Protein AF-A0A553NBB3-F1 (afdb_monomer_lite)

Radius of gyration: 14.04 Å; chains: 1; bounding box: 43×33×41 Å

Secondary structure (DSSP, 8-state):
-PPPPTTEEEEEEEE---GGGTPPPEEEEEEEETTTEEEEEEE-TT------EEEE--SSSPPEEEESS---S--HHHHHHHHHHHHHTS-EEEEEES--SHHHHHHHHHHHHHHHHHTT--

InterPro domains:
  IPR032157 Proteasome assembly chaperone 4 [PF16093] (27-97)
  IPR032157 Proteasome assembly chaperone 4 [PTHR33559] (6-116)

Sequence (122 aa):
MSETPVGVTVSQFQLALDESSGLPAAFVQILHFGPALWWVWIGDSQAQAGDLAVAFPGVHTAAARTSVLGSLNDSVSEELCAKLSQRLRNPIYLSYNYLTTARAMAELEKALLVALKDRQLV

Foldseek 3Di:
DDDDPPQKDKDWDWFDFDPVVPFAIKIWIWIDRHPAEIEIEIAHPVPDQDWKKKWAADPPDFIDMDTPVDDDPQCLQRVLNRVCCNVVVHIYMYGHHYDRDPVVSVRCSVRVVVVCVVVVVD

pLDDT: mean 81.67, std 10.47, range [43.38, 91.56]

Organism: Tigriopus californicus (NCBI:txid6832)

Structure (mmCIF, N/CA/C/O backbone):
data_AF-A0A553NBB3-F1
#
_entry.id   AF-A0A553NBB3-F1
#
loop_
_atom_site.group_PDB
_atom_site.id
_atom_site.type_symbol
_atom_site.label_atom_id
_atom_site.label_alt_id
_atom_site.label_comp_id
_atom_site.label_asym_id
_atom_site.label_entity_id
_atom_site.label_seq_id
_atom_site.pdbx_PDB_ins_code
_atom_site.Cartn_x
_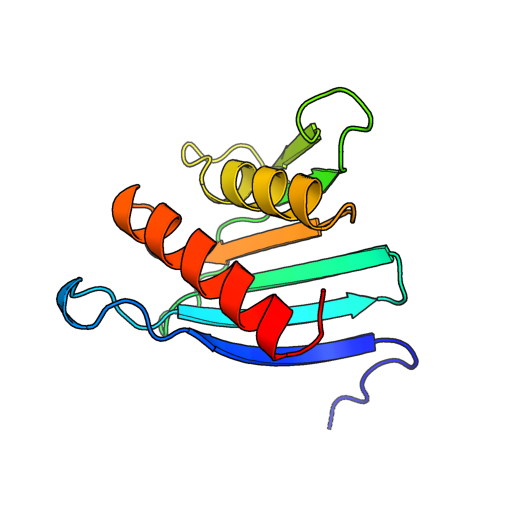atom_site.Cartn_y
_atom_site.Cartn_z
_atom_site.occupancy
_atom_site.B_iso_or_equiv
_atom_site.auth_seq_id
_atom_site.auth_comp_id
_atom_site.auth_asym_id
_atom_site.aut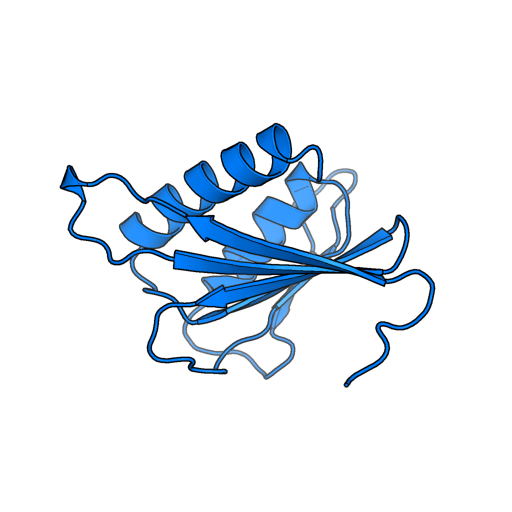h_atom_id
_atom_site.pdbx_PDB_model_num
ATOM 1 N N . MET A 1 1 ? -24.113 0.167 -14.177 1.00 43.38 1 MET A N 1
ATOM 2 C CA . MET A 1 1 ? -23.214 -0.994 -14.021 1.00 43.38 1 MET A CA 1
ATOM 3 C C . MET A 1 1 ? -21.921 -0.625 -14.725 1.00 43.38 1 MET A C 1
ATOM 5 O O . MET A 1 1 ? -21.976 -0.411 -15.926 1.00 43.38 1 MET A O 1
ATOM 9 N N . SER A 1 2 ? -20.824 -0.383 -14.000 1.00 50.25 2 SER A N 1
ATOM 10 C CA . SER A 1 2 ? -19.534 -0.069 -14.632 1.00 50.25 2 SER A CA 1
ATOM 11 C C . SER A 1 2 ? -18.854 -1.377 -15.017 1.00 50.25 2 SER A C 1
ATOM 13 O O . SER A 1 2 ? -18.547 -2.183 -14.138 1.00 50.25 2 SER A O 1
ATOM 15 N N . GLU A 1 3 ? -18.648 -1.599 -16.309 1.00 55.28 3 GLU A N 1
ATOM 16 C CA . GLU A 1 3 ? -17.870 -2.733 -16.798 1.00 55.28 3 GLU A CA 1
ATOM 17 C C . GLU A 1 3 ? -16.411 -2.536 -16.384 1.00 55.28 3 GLU A C 1
ATOM 19 O O . GLU A 1 3 ? -15.787 -1.525 -16.710 1.00 55.28 3 GLU A O 1
ATOM 24 N N . THR A 1 4 ? -15.875 -3.469 -15.597 1.00 57.44 4 THR A N 1
ATOM 25 C CA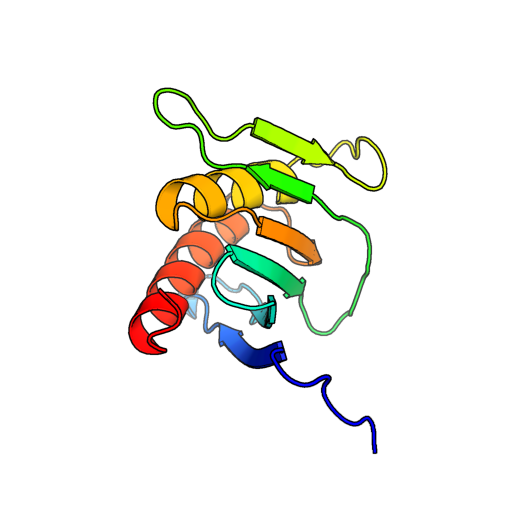 . THR A 1 4 ? -14.455 -3.458 -15.247 1.00 57.44 4 THR A CA 1
ATOM 26 C C . THR A 1 4 ? -13.657 -3.709 -16.530 1.00 57.44 4 THR A C 1
ATOM 28 O O . THR A 1 4 ? -13.923 -4.709 -17.203 1.00 57.44 4 THR A O 1
ATOM 31 N N . PRO A 1 5 ? -12.709 -2.831 -16.907 1.00 62.84 5 PRO A N 1
ATOM 32 C CA . PRO A 1 5 ? -11.914 -3.021 -18.113 1.00 62.84 5 PRO A CA 1
ATOM 33 C C . PRO A 1 5 ? -11.224 -4.388 -18.102 1.00 62.84 5 PRO A C 1
ATOM 35 O O . PRO A 1 5 ? -10.696 -4.818 -17.073 1.00 62.84 5 PRO A O 1
ATOM 38 N N . VAL A 1 6 ? -11.219 -5.067 -19.250 1.00 64.69 6 VAL A N 1
ATOM 39 C CA . VAL A 1 6 ? -10.550 -6.364 -19.419 1.00 64.69 6 VAL A CA 1
ATOM 40 C C . VAL A 1 6 ? -9.089 -6.241 -18.972 1.00 64.69 6 VAL A C 1
ATOM 42 O O . VAL A 1 6 ? -8.356 -5.387 -19.464 1.00 64.69 6 VAL A O 1
ATOM 45 N N . GLY A 1 7 ? -8.672 -7.090 -18.028 1.00 71.50 7 GLY A N 1
ATOM 46 C CA . GLY A 1 7 ? -7.310 -7.090 -17.480 1.00 71.50 7 GLY A CA 1
ATOM 47 C C . GLY A 1 7 ? -7.117 -6.287 -16.189 1.00 71.50 7 GLY A C 1
ATOM 48 O O . GLY A 1 7 ? -5.982 -6.199 -15.715 1.00 71.50 7 GLY A O 1
ATOM 49 N N . VAL A 1 8 ? -8.192 -5.744 -15.601 1.00 79.69 8 VAL A N 1
ATOM 50 C CA . VAL A 1 8 ? -8.160 -5.120 -14.271 1.00 79.69 8 VAL A CA 1
ATOM 51 C C . VAL A 1 8 ? -8.827 -6.021 -13.239 1.00 79.69 8 VAL A C 1
ATOM 53 O O . VAL A 1 8 ? -10.003 -6.356 -13.364 1.00 79.69 8 VAL A O 1
ATOM 56 N N . THR A 1 9 ? -8.086 -6.392 -12.194 1.00 85.62 9 THR A N 1
ATOM 57 C CA . THR A 1 9 ? -8.660 -7.075 -11.023 1.00 85.62 9 THR A CA 1
ATOM 58 C C . THR A 1 9 ? -8.845 -6.071 -9.899 1.00 85.62 9 THR A C 1
ATOM 60 O O . THR A 1 9 ? -7.921 -5.322 -9.589 1.00 85.62 9 THR A O 1
ATOM 63 N N . VAL A 1 10 ? -10.027 -6.063 -9.282 1.00 87.44 10 VAL A N 1
ATOM 64 C CA . VAL A 1 10 ? -10.335 -5.209 -8.130 1.00 87.44 10 VAL A CA 1
ATOM 65 C C . VAL A 1 10 ? -10.468 -6.082 -6.888 1.00 87.44 10 VAL A C 1
ATOM 67 O O . VAL A 1 10 ? -11.270 -7.011 -6.866 1.00 87.44 10 VAL A O 1
ATOM 70 N N . SER A 1 11 ? -9.691 -5.773 -5.853 1.00 89.06 11 SER A N 1
ATOM 71 C CA . SER A 1 11 ? -9.784 -6.394 -4.530 1.00 89.06 11 SER A CA 1
ATOM 72 C C . SER A 1 11 ? -10.167 -5.344 -3.498 1.00 89.06 11 SER A C 1
ATOM 74 O O . SER A 1 11 ? -9.509 -4.313 -3.399 1.00 89.06 11 SER A O 1
ATOM 76 N N . GLN A 1 12 ? -11.217 -5.602 -2.722 1.00 90.81 12 GLN A N 1
ATOM 77 C CA . GLN A 1 12 ? -11.670 -4.726 -1.642 1.00 90.81 12 GLN A CA 1
ATOM 78 C C . GLN A 1 12 ? -11.790 -5.530 -0.353 1.00 90.81 12 GLN A C 1
ATOM 80 O O . GLN A 1 12 ? -12.354 -6.626 -0.352 1.00 90.81 12 GLN A O 1
ATOM 85 N N . PHE A 1 13 ? -11.248 -5.005 0.740 1.00 91.25 13 PHE A N 1
ATOM 86 C CA . PHE A 1 13 ? -11.354 -5.639 2.049 1.00 91.25 13 PHE A CA 1
ATOM 87 C C . PHE A 1 13 ? -11.129 -4.644 3.184 1.00 91.25 13 PHE A C 1
ATOM 89 O O . PHE A 1 13 ? -10.526 -3.587 3.016 1.00 91.25 13 PHE A O 1
ATOM 96 N N . GLN A 1 14 ? -11.611 -5.020 4.361 1.00 90.94 14 GLN A N 1
ATOM 97 C CA . GLN A 1 14 ? -11.371 -4.310 5.606 1.00 90.94 14 GLN A CA 1
ATOM 98 C C . GLN A 1 14 ? -10.213 -4.983 6.348 1.00 90.94 14 GLN A C 1
ATOM 100 O O . GLN A 1 14 ? -10.180 -6.207 6.485 1.00 90.94 14 GLN A O 1
ATOM 105 N N . LEU A 1 15 ? -9.260 -4.183 6.813 1.00 89.50 15 LEU A N 1
ATOM 106 C CA . LEU A 1 15 ? -8.201 -4.605 7.715 1.00 89.50 15 LEU A CA 1
ATOM 107 C C . LEU A 1 15 ? -8.690 -4.457 9.155 1.00 89.50 15 LEU A C 1
ATOM 109 O O . LEU A 1 15 ? -9.007 -3.353 9.607 1.00 89.50 15 LEU A O 1
ATOM 113 N N . ALA A 1 16 ? -8.722 -5.577 9.873 1.00 81.38 16 ALA A N 1
ATOM 114 C CA . ALA A 1 16 ? -8.816 -5.566 11.323 1.00 81.38 16 ALA A CA 1
ATOM 115 C C . ALA A 1 16 ? -7.436 -5.191 11.878 1.00 81.38 16 ALA A C 1
ATOM 117 O O . ALA A 1 16 ? -6.491 -5.978 11.802 1.00 81.38 16 ALA A O 1
ATOM 118 N N . LEU A 1 17 ? -7.312 -3.961 12.372 1.00 82.81 17 LEU A N 1
ATOM 119 C CA . LEU A 1 17 ? -6.173 -3.565 13.195 1.00 82.81 17 LEU A CA 1
ATOM 120 C C . LEU A 1 17 ? -6.390 -4.115 14.611 1.00 82.81 17 LEU A C 1
ATOM 122 O O . LEU A 1 17 ? -7.527 -4.398 14.986 1.00 82.81 17 LEU A O 1
ATOM 126 N N . ASP A 1 18 ? -5.313 -4.302 15.376 1.00 79.25 18 ASP A N 1
ATOM 127 C CA . ASP A 1 18 ? -5.370 -4.857 16.737 1.00 79.25 18 ASP A CA 1
ATOM 128 C C . ASP A 1 18 ? -6.482 -4.184 17.566 1.00 79.25 18 ASP A C 1
ATOM 130 O O . ASP A 1 18 ? -6.486 -2.963 17.718 1.00 79.25 18 ASP A O 1
ATOM 134 N N . GLU A 1 19 ? -7.431 -4.956 18.102 1.00 71.50 19 GLU A N 1
ATOM 135 C CA . GLU A 1 19 ? -8.576 -4.428 18.862 1.00 71.50 19 GLU A CA 1
ATOM 136 C C . GLU A 1 19 ? -8.132 -3.625 20.095 1.00 71.50 19 GLU A C 1
ATOM 138 O O . GLU A 1 19 ? -8.786 -2.660 20.492 1.00 71.50 19 GLU A O 1
ATOM 143 N N . SER A 1 20 ? -6.968 -3.958 20.664 1.00 77.75 20 SER A N 1
ATOM 144 C CA . SER A 1 20 ? -6.373 -3.224 21.785 1.00 77.75 20 SER A CA 1
ATOM 145 C C . SER A 1 20 ? -5.756 -1.880 21.374 1.00 77.75 20 SER A C 1
ATOM 147 O O . SER A 1 20 ? -5.384 -1.064 22.223 1.00 77.75 20 SER A O 1
ATOM 149 N N . SER A 1 21 ? -5.644 -1.617 20.068 1.00 75.62 21 SER A N 1
ATOM 150 C CA . SER A 1 21 ? -5.042 -0.391 19.549 1.00 75.62 21 SER A CA 1
ATOM 151 C C . SER A 1 21 ? -5.957 0.826 19.616 1.00 75.62 21 SER A C 1
ATOM 153 O O . SER A 1 21 ? -5.451 1.950 19.598 1.00 75.62 21 SER A O 1
ATOM 155 N N . GLY A 1 22 ? -7.275 0.616 19.714 1.00 82.12 22 GLY A N 1
ATOM 156 C CA . GLY A 1 22 ? -8.277 1.682 19.627 1.00 82.12 22 GLY A CA 1
ATOM 157 C C . GLY A 1 22 ? -8.315 2.375 18.259 1.00 82.12 22 GLY A C 1
ATOM 158 O O . GLY A 1 22 ? -8.937 3.427 18.127 1.00 82.12 22 GLY A O 1
ATOM 159 N N . LEU A 1 23 ? -7.627 1.821 17.255 1.00 85.56 23 LEU A N 1
ATOM 160 C CA . LEU A 1 23 ? -7.616 2.352 15.901 1.00 85.56 23 LEU A CA 1
ATOM 161 C C . LEU A 1 23 ? -8.893 1.917 15.164 1.00 85.56 23 LEU A C 1
ATOM 163 O O . LEU A 1 23 ? -9.333 0.776 15.330 1.00 85.56 23 LEU A O 1
ATOM 167 N N . PRO A 1 24 ? -9.494 2.794 14.341 1.00 86.25 24 PRO A N 1
ATOM 168 C CA . PRO A 1 24 ? -10.591 2.401 13.472 1.00 86.25 24 PRO A CA 1
ATOM 169 C C . PRO A 1 24 ? -10.146 1.310 12.488 1.00 86.25 24 PRO A C 1
ATOM 171 O O . PRO A 1 24 ? -8.963 1.065 12.265 1.00 86.25 24 PRO A O 1
ATOM 174 N N . ALA A 1 25 ? -11.104 0.623 11.878 1.00 87.19 25 ALA A N 1
ATOM 175 C CA . ALA A 1 25 ? -10.758 -0.290 10.803 1.00 87.19 25 ALA A CA 1
ATOM 176 C C . ALA A 1 25 ? -10.304 0.491 9.564 1.00 87.19 25 ALA A C 1
ATOM 178 O O . ALA A 1 25 ? -10.878 1.533 9.240 1.00 87.19 25 ALA A O 1
ATOM 179 N N . ALA A 1 26 ? -9.311 -0.043 8.855 1.00 89.56 26 ALA A N 1
ATOM 180 C CA . ALA A 1 26 ? -8.873 0.515 7.583 1.00 89.56 26 ALA A CA 1
ATOM 181 C C . ALA A 1 26 ? -9.542 -0.231 6.425 1.00 89.56 26 ALA A C 1
ATOM 183 O O . ALA A 1 26 ? -9.557 -1.462 6.385 1.00 89.56 26 ALA A O 1
ATOM 184 N N . PHE A 1 27 ? -10.081 0.507 5.468 1.00 90.94 27 PHE A N 1
ATOM 185 C CA . PHE A 1 27 ? -10.601 -0.023 4.218 1.00 90.94 27 PHE A CA 1
ATOM 186 C C . PHE A 1 27 ? -9.505 0.035 3.168 1.00 90.94 27 PHE A C 1
ATOM 188 O O . PHE A 1 27 ? -8.845 1.058 3.006 1.00 90.94 27 PHE A O 1
ATOM 195 N N . VAL A 1 28 ? -9.314 -1.071 2.458 1.00 91.12 28 VAL A N 1
ATOM 196 C CA . VAL A 1 28 ? -8.304 -1.195 1.415 1.00 91.12 28 VAL A CA 1
ATOM 197 C C . VAL A 1 28 ? -8.990 -1.564 0.115 1.00 91.12 28 VAL A C 1
ATOM 199 O O . VAL A 1 28 ? -9.766 -2.520 0.049 1.00 91.12 28 VAL A O 1
ATOM 202 N N . GLN A 1 29 ? -8.664 -0.816 -0.930 1.00 90.06 29 GLN A N 1
ATOM 203 C CA . GLN A 1 29 ? -9.027 -1.132 -2.298 1.00 90.06 29 GLN A CA 1
ATOM 204 C C . GLN A 1 29 ? -7.764 -1.221 -3.141 1.00 90.06 29 GLN A C 1
ATOM 206 O O . GLN A 1 29 ? -6.925 -0.328 -3.120 1.00 90.06 29 GLN A O 1
ATOM 211 N N . ILE A 1 30 ? -7.650 -2.292 -3.915 1.00 89.50 30 ILE A N 1
ATOM 212 C CA . ILE A 1 30 ? -6.515 -2.533 -4.792 1.00 89.50 30 ILE A CA 1
ATOM 213 C C . ILE A 1 30 ? -7.026 -2.775 -6.203 1.00 89.50 30 ILE A C 1
ATOM 215 O O . ILE A 1 30 ? -7.896 -3.622 -6.411 1.00 89.50 30 ILE A O 1
ATOM 219 N N . LEU A 1 31 ? -6.481 -2.038 -7.167 1.00 88.75 31 LEU A N 1
ATOM 220 C CA . LEU A 1 31 ? -6.644 -2.309 -8.586 1.00 88.75 31 LEU A CA 1
ATOM 221 C C . LEU A 1 31 ? -5.322 -2.839 -9.132 1.00 88.75 31 LEU A C 1
ATOM 223 O O . LEU A 1 31 ? -4.287 -2.177 -9.037 1.00 88.75 31 LEU A O 1
ATOM 227 N N . HIS A 1 32 ? -5.367 -4.030 -9.714 1.00 83.94 32 HIS A N 1
ATOM 228 C CA . HIS A 1 32 ? -4.244 -4.625 -10.426 1.00 83.94 32 HIS A CA 1
ATOM 229 C C . HIS A 1 32 ? -4.435 -4.425 -11.919 1.00 83.94 32 HIS A C 1
ATOM 231 O O . HIS A 1 32 ? -5.398 -4.942 -12.486 1.00 83.94 32 HIS A O 1
ATOM 237 N N . PHE A 1 33 ? -3.504 -3.712 -12.549 1.00 81.62 33 PHE A N 1
ATOM 238 C CA . PHE A 1 33 ? -3.429 -3.556 -13.998 1.00 81.62 33 PHE A CA 1
ATOM 239 C C . PHE A 1 33 ? -2.358 -4.512 -14.536 1.00 81.62 33 PHE A C 1
ATOM 241 O O . PHE A 1 33 ? -1.165 -4.191 -14.573 1.00 81.62 33 PHE A O 1
ATOM 248 N N . GLY A 1 34 ? -2.782 -5.717 -14.927 1.00 74.31 34 GLY A N 1
ATOM 249 C CA . GLY A 1 34 ? -1.863 -6.770 -15.365 1.00 74.31 34 GLY A CA 1
ATOM 250 C C . GLY A 1 34 ? -0.818 -7.155 -14.296 1.00 74.31 34 GLY A C 1
ATOM 251 O O . GLY A 1 34 ? -1.072 -7.003 -13.102 1.00 74.31 34 GLY A O 1
ATOM 252 N N . PRO A 1 35 ? 0.365 -7.665 -14.691 1.00 70.19 35 PRO A N 1
ATOM 253 C CA . PRO A 1 35 ? 1.358 -8.193 -13.748 1.00 70.19 35 PRO A CA 1
ATOM 254 C C . PRO A 1 35 ? 2.186 -7.117 -13.028 1.00 70.19 35 PRO A C 1
ATOM 256 O O . PRO A 1 35 ? 2.927 -7.441 -12.103 1.00 70.19 35 PRO A O 1
ATOM 259 N N . ALA A 1 36 ? 2.123 -5.858 -13.470 1.00 68.81 36 ALA A N 1
ATOM 260 C CA . ALA A 1 36 ? 3.154 -4.875 -13.145 1.00 68.81 36 ALA A CA 1
ATOM 261 C C . ALA A 1 36 ? 2.672 -3.724 -12.262 1.00 68.81 36 ALA A C 1
ATOM 263 O O . ALA A 1 36 ? 3.470 -3.220 -11.480 1.00 68.81 36 ALA A O 1
ATOM 264 N N . LEU A 1 37 ? 1.408 -3.295 -12.359 1.00 72.12 37 LEU A N 1
ATOM 265 C CA . LEU A 1 37 ? 0.998 -2.027 -11.761 1.00 72.12 37 LEU A CA 1
ATOM 266 C C . LEU A 1 37 ? -0.154 -2.163 -10.778 1.00 72.12 37 LEU A C 1
ATOM 268 O O . LEU A 1 37 ? -1.209 -2.713 -11.094 1.00 72.12 37 LEU A O 1
ATOM 272 N N . TRP A 1 38 ? 0.074 -1.617 -9.589 1.00 86.56 38 TRP A N 1
ATOM 273 C CA . TRP A 1 38 ? -0.864 -1.653 -8.482 1.00 86.56 38 TRP A CA 1
ATOM 274 C C . TRP A 1 38 ? -1.308 -0.242 -8.136 1.00 86.56 38 TRP A C 1
ATOM 276 O O . TRP A 1 38 ? -0.478 0.635 -7.898 1.00 86.56 38 TRP A O 1
ATOM 286 N N . TRP A 1 39 ? -2.618 -0.041 -8.071 1.00 89.50 39 TRP A N 1
ATOM 287 C CA . TRP A 1 39 ? -3.214 1.123 -7.436 1.00 89.50 39 TRP A CA 1
ATOM 288 C C . TRP A 1 39 ? -3.817 0.694 -6.111 1.00 89.50 39 TRP A C 1
ATOM 290 O O . TRP A 1 39 ? -4.756 -0.098 -6.090 1.00 89.50 39 TRP A O 1
ATOM 300 N N . VAL A 1 40 ? -3.282 1.211 -5.017 1.00 90.69 40 VAL A N 1
ATOM 301 C CA . VAL A 1 40 ? -3.724 0.919 -3.660 1.00 90.69 40 VAL A CA 1
ATOM 302 C C . VAL A 1 40 ? -4.353 2.185 -3.094 1.00 90.69 40 VAL A C 1
ATOM 304 O O . VAL A 1 40 ? -3.727 3.238 -3.040 1.00 90.69 40 VAL A O 1
ATOM 307 N N . TRP A 1 41 ? -5.599 2.080 -2.664 1.00 91.44 41 TRP A N 1
ATOM 308 C CA . TRP A 1 41 ? -6.266 3.084 -1.854 1.00 91.44 41 TRP A CA 1
ATOM 309 C C . TRP A 1 41 ? -6.473 2.518 -0.455 1.00 91.44 41 TRP A C 1
ATOM 311 O O . TRP A 1 41 ? -6.893 1.368 -0.298 1.00 91.44 41 TRP A O 1
ATOM 321 N N . ILE A 1 42 ? -6.161 3.323 0.551 1.00 90.19 42 ILE A N 1
ATOM 322 C CA . ILE A 1 42 ? -6.341 3.002 1.961 1.00 90.19 42 ILE A CA 1
ATOM 323 C C . ILE A 1 42 ? -7.101 4.157 2.584 1.00 90.19 42 ILE A C 1
ATOM 325 O O . ILE A 1 42 ? -6.684 5.297 2.430 1.00 90.19 42 ILE A O 1
ATOM 329 N N . GLY A 1 43 ? -8.162 3.884 3.330 1.00 88.81 43 GLY A N 1
ATOM 330 C CA . GLY A 1 43 ? -8.847 4.939 4.061 1.00 88.81 43 GLY A CA 1
ATOM 331 C C . GLY A 1 43 ? -9.689 4.449 5.220 1.00 88.81 43 GLY A C 1
ATOM 332 O O . GLY A 1 43 ? -9.724 3.260 5.532 1.00 88.81 43 GLY A O 1
ATOM 333 N N . ASP A 1 44 ? -10.359 5.384 5.877 1.00 84.31 44 ASP A N 1
ATOM 334 C CA . ASP A 1 44 ? -11.420 5.109 6.842 1.00 84.31 44 ASP A CA 1
ATOM 335 C C . ASP A 1 44 ? -12.807 5.416 6.234 1.00 84.31 44 ASP A C 1
ATOM 337 O O . ASP A 1 44 ? -12.965 5.619 5.027 1.00 84.31 44 ASP A O 1
ATOM 341 N N . SER A 1 45 ? -13.844 5.434 7.073 1.00 71.88 45 SER A N 1
ATOM 342 C CA . SER A 1 45 ? -15.215 5.748 6.660 1.00 71.88 45 SER A CA 1
ATOM 343 C C . SER A 1 45 ? -15.435 7.206 6.233 1.00 71.88 45 SER A C 1
ATOM 345 O O . SER A 1 45 ? -16.521 7.526 5.753 1.00 71.88 45 SER A O 1
ATOM 347 N N . GLN A 1 46 ? -14.449 8.095 6.399 1.00 67.25 46 GLN A N 1
ATOM 348 C CA . GLN A 1 46 ? -14.561 9.521 6.077 1.00 67.25 46 GLN A CA 1
ATOM 349 C C . GLN A 1 46 ? -14.215 9.831 4.613 1.00 67.25 46 GLN A C 1
ATOM 351 O O . GLN A 1 46 ? -14.440 10.959 4.183 1.00 67.25 46 GLN A O 1
ATOM 356 N N . ALA A 1 47 ? -13.698 8.855 3.852 1.00 57.56 47 ALA A N 1
ATOM 357 C CA . ALA A 1 47 ? -13.446 8.944 2.408 1.00 57.56 47 ALA A CA 1
ATOM 358 C C . ALA A 1 47 ? -12.811 10.278 1.966 1.00 57.56 47 ALA A C 1
ATOM 360 O O . ALA A 1 47 ? -13.307 10.965 1.070 1.00 57.56 47 ALA A O 1
ATOM 361 N N . GLN A 1 48 ? -11.705 10.661 2.604 1.00 62.53 48 GLN A N 1
ATOM 362 C CA . GLN A 1 48 ? -10.903 11.784 2.126 1.00 62.53 48 GLN A CA 1
ATOM 363 C C . GLN A 1 48 ? -10.061 11.319 0.933 1.00 62.53 48 GLN A C 1
ATOM 365 O O . GLN A 1 48 ? -9.659 10.167 0.882 1.00 62.53 48 GLN A O 1
ATOM 370 N N . ALA A 1 49 ? -9.813 12.190 -0.041 1.00 56.56 49 ALA A N 1
ATOM 371 C CA . ALA A 1 49 ? -8.861 11.949 -1.124 1.00 56.56 49 ALA A CA 1
ATOM 372 C C . ALA A 1 49 ? -7.860 13.103 -1.083 1.00 56.56 49 ALA A C 1
ATOM 374 O O . ALA A 1 49 ? -8.076 14.146 -1.696 1.00 56.56 49 ALA A O 1
ATOM 375 N N . GLY A 1 50 ? -6.847 12.965 -0.231 1.00 62.53 50 GLY A N 1
ATOM 376 C CA . GLY A 1 50 ? -5.905 14.044 0.069 1.00 62.53 50 GLY A CA 1
ATOM 377 C C . GLY A 1 50 ? -4.503 13.812 -0.470 1.00 62.53 50 GLY A C 1
ATOM 378 O O . GLY A 1 50 ? -3.799 14.776 -0.745 1.00 62.53 50 GLY A O 1
ATOM 379 N N . ASP A 1 51 ? -4.096 12.557 -0.639 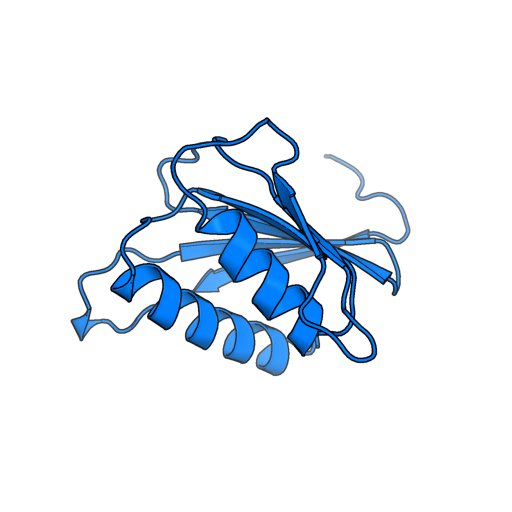1.00 77.88 51 ASP A N 1
ATOM 380 C CA . ASP A 1 51 ? -2.713 12.200 -0.912 1.00 77.88 51 ASP A CA 1
ATOM 381 C C . ASP A 1 51 ? -2.598 11.077 -1.950 1.00 77.88 51 ASP A C 1
ATOM 383 O O . ASP A 1 51 ? -3.466 10.214 -2.113 1.00 77.88 51 ASP A O 1
ATOM 387 N N . LEU A 1 52 ? -1.520 11.131 -2.721 1.00 84.38 52 LEU A N 1
ATOM 388 C CA . LEU A 1 52 ? -1.194 10.121 -3.712 1.00 84.38 52 LEU A CA 1
ATOM 389 C C . LEU A 1 52 ? 0.316 10.111 -3.888 1.00 84.38 52 LEU A C 1
ATOM 391 O O . LEU A 1 52 ? 0.903 11.117 -4.285 1.00 84.38 52 LEU A O 1
ATOM 395 N N . ALA A 1 53 ? 0.927 8.968 -3.631 1.00 88.25 53 ALA A N 1
ATOM 396 C CA . ALA A 1 53 ? 2.333 8.715 -3.869 1.00 88.25 53 ALA A CA 1
ATOM 397 C C . ALA A 1 53 ? 2.500 7.636 -4.935 1.00 88.25 53 ALA A C 1
ATOM 399 O O . ALA A 1 53 ? 1.633 6.786 -5.134 1.00 88.25 53 ALA A O 1
ATOM 400 N N . VAL A 1 54 ? 3.644 7.656 -5.605 1.00 90.06 54 VAL A N 1
ATOM 401 C CA . VAL A 1 54 ? 4.098 6.547 -6.439 1.00 90.06 54 VAL A CA 1
ATOM 402 C C . VAL A 1 54 ? 5.485 6.128 -5.992 1.00 90.06 54 VAL A C 1
ATOM 404 O O . VAL A 1 54 ? 6.313 6.976 -5.647 1.00 90.06 54 VAL A O 1
ATOM 407 N N . ALA A 1 55 ? 5.738 4.822 -6.000 1.00 90.56 55 ALA A N 1
ATOM 408 C CA . ALA A 1 55 ? 7.058 4.278 -5.760 1.00 90.56 55 ALA A CA 1
ATOM 409 C C . ALA A 1 55 ? 7.433 3.192 -6.766 1.00 90.56 55 ALA A C 1
ATOM 411 O O . ALA A 1 55 ? 6.587 2.416 -7.215 1.00 90.56 55 ALA A O 1
ATOM 412 N N . PHE A 1 56 ? 8.726 3.144 -7.083 1.00 89.06 56 PHE A N 1
ATOM 413 C CA . PHE A 1 56 ? 9.339 2.146 -7.951 1.00 89.06 56 PHE A CA 1
ATOM 414 C C . PHE A 1 56 ? 10.389 1.357 -7.165 1.00 89.06 56 PHE A C 1
ATOM 416 O O . PHE A 1 56 ? 11.191 1.970 -6.449 1.00 89.06 56 PHE A O 1
ATOM 423 N N . PRO A 1 57 ? 10.433 0.021 -7.306 1.00 87.81 57 PRO A N 1
ATOM 424 C CA . PRO A 1 57 ? 11.352 -0.804 -6.539 1.00 87.81 57 PRO A CA 1
ATOM 425 C C . PRO A 1 57 ? 12.795 -0.529 -6.966 1.00 87.81 57 PRO A C 1
ATOM 427 O O . PRO A 1 57 ? 13.111 -0.491 -8.157 1.00 87.81 57 PRO A O 1
ATOM 430 N N . GLY A 1 58 ? 13.688 -0.366 -5.992 1.00 81.38 58 GLY A N 1
ATOM 431 C CA . GLY A 1 58 ? 15.119 -0.274 -6.253 1.00 81.38 58 GLY A CA 1
ATOM 432 C C . GLY A 1 58 ? 15.734 -1.669 -6.367 1.00 81.38 58 GLY A C 1
ATOM 433 O O . GLY A 1 58 ? 15.481 -2.538 -5.531 1.00 81.38 58 GLY A O 1
ATOM 434 N N . VAL A 1 59 ? 16.577 -1.892 -7.380 1.00 72.38 59 VAL A N 1
ATOM 435 C CA . VAL A 1 59 ? 17.283 -3.179 -7.561 1.00 72.38 59 VAL A CA 1
ATOM 436 C C . VAL A 1 59 ? 18.386 -3.360 -6.506 1.00 72.38 59 VAL A C 1
ATOM 438 O O . VAL A 1 59 ? 18.578 -4.457 -5.985 1.00 72.38 59 VAL A O 1
ATOM 441 N N . HIS A 1 60 ? 19.071 -2.270 -6.144 1.00 70.69 60 HIS A N 1
ATOM 442 C CA . HIS A 1 60 ? 20.163 -2.243 -5.156 1.00 70.69 60 HIS A CA 1
ATOM 443 C C . HIS A 1 60 ? 20.058 -1.068 -4.169 1.00 70.69 60 HIS A C 1
ATOM 445 O O . HIS A 1 60 ? 20.994 -0.784 -3.426 1.00 70.69 60 HIS A O 1
ATOM 451 N N . THR A 1 61 ? 18.931 -0.359 -4.181 1.00 70.88 61 THR A N 1
ATOM 452 C CA . THR A 1 61 ? 18.705 0.875 -3.421 1.00 70.88 61 THR A CA 1
ATOM 453 C C . THR A 1 61 ? 17.321 0.853 -2.784 1.00 70.88 61 THR A C 1
ATOM 455 O O . THR A 1 61 ? 16.499 -0.005 -3.104 1.00 70.88 61 THR A O 1
ATOM 458 N N . ALA A 1 62 ? 17.044 1.812 -1.898 1.00 73.81 62 ALA A N 1
ATOM 459 C CA . ALA A 1 62 ? 15.673 2.075 -1.472 1.00 73.81 62 ALA A CA 1
ATOM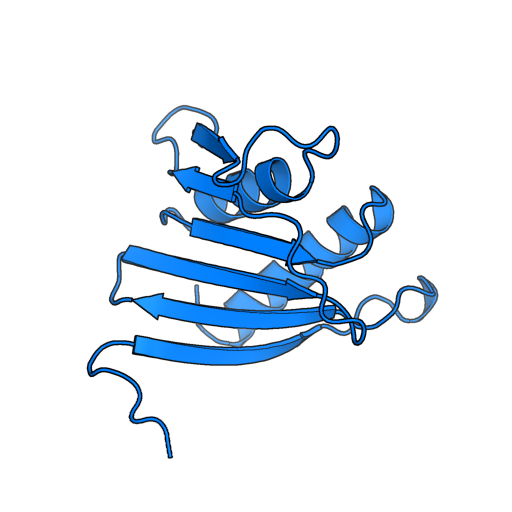 460 C C . ALA A 1 62 ? 14.784 2.402 -2.688 1.00 73.81 62 ALA A C 1
ATOM 462 O O . ALA A 1 62 ? 15.278 2.905 -3.705 1.00 73.81 62 ALA A O 1
ATOM 463 N N . ALA A 1 63 ? 13.486 2.117 -2.572 1.00 74.56 63 ALA A N 1
ATOM 464 C CA . ALA A 1 63 ? 12.513 2.465 -3.597 1.00 74.56 63 ALA A CA 1
ATOM 465 C C . ALA A 1 63 ? 12.489 3.985 -3.825 1.00 74.56 63 ALA A C 1
ATOM 467 O O . ALA A 1 63 ? 12.438 4.767 -2.871 1.00 74.56 63 ALA A O 1
ATOM 468 N N . ALA A 1 64 ? 12.516 4.396 -5.093 1.00 71.38 64 ALA A N 1
ATOM 469 C CA . ALA A 1 64 ? 12.314 5.791 -5.461 1.00 71.38 64 ALA A CA 1
ATOM 470 C C . ALA A 1 64 ? 10.842 6.137 -5.234 1.00 71.38 64 ALA A C 1
ATOM 472 O O . ALA A 1 64 ? 9.981 5.366 -5.654 1.00 71.38 64 ALA A O 1
ATOM 473 N N . ARG A 1 65 ? 10.556 7.266 -4.582 1.00 81.44 65 ARG A N 1
ATOM 474 C CA . ARG A 1 65 ? 9.193 7.691 -4.239 1.00 81.44 65 ARG A CA 1
ATOM 475 C C . ARG A 1 65 ? 8.970 9.158 -4.574 1.00 81.44 65 ARG A C 1
ATOM 477 O O . ARG A 1 65 ? 9.901 9.953 -4.469 1.00 81.44 65 ARG A O 1
ATOM 484 N N . THR A 1 66 ? 7.752 9.505 -4.969 1.00 79.06 66 THR A N 1
ATOM 485 C CA . THR A 1 66 ? 7.344 10.895 -5.202 1.00 79.06 66 THR A CA 1
ATOM 486 C C . THR A 1 66 ? 5.872 11.068 -4.863 1.00 79.06 66 THR A C 1
ATOM 488 O O . THR A 1 66 ? 5.058 10.199 -5.187 1.00 79.06 66 THR A O 1
ATOM 491 N N . SER A 1 67 ? 5.516 12.199 -4.254 1.00 80.50 67 SER A N 1
ATOM 492 C CA . SER A 1 67 ? 4.123 12.642 -4.227 1.00 80.50 67 SER A CA 1
ATOM 493 C C . SER A 1 67 ? 3.689 13.042 -5.639 1.00 80.50 67 SER A C 1
ATOM 495 O O . SER A 1 67 ? 4.428 13.711 -6.366 1.00 80.50 67 SER A O 1
ATOM 497 N N . VAL A 1 68 ? 2.497 12.607 -6.038 1.00 78.06 68 VAL A N 1
ATOM 498 C CA . VAL A 1 68 ? 1.890 12.890 -7.346 1.00 78.06 68 VAL A CA 1
ATOM 499 C C . VAL A 1 68 ? 1.082 14.190 -7.307 1.00 78.06 68 VAL A C 1
ATOM 501 O O . VAL A 1 68 ? 1.029 14.905 -8.303 1.00 78.06 68 VAL A O 1
ATOM 504 N N . LEU A 1 69 ? 0.479 14.523 -6.160 1.00 78.50 69 LEU A N 1
ATOM 505 C CA . LEU A 1 69 ? -0.380 15.708 -5.993 1.00 78.50 69 LEU A CA 1
ATOM 506 C C . LEU A 1 69 ? 0.364 16.930 -5.426 1.00 78.50 69 LEU A C 1
ATOM 508 O O . LEU A 1 69 ? -0.247 17.964 -5.170 1.00 78.50 69 LEU A O 1
ATOM 512 N N . GLY A 1 70 ? 1.686 16.828 -5.268 1.00 67.81 70 GLY A N 1
ATOM 513 C CA . GLY A 1 70 ? 2.534 17.853 -4.659 1.00 67.81 70 GLY A CA 1
ATOM 514 C C . GLY A 1 70 ? 2.946 17.490 -3.233 1.00 67.81 70 GLY A C 1
ATOM 515 O O . GLY A 1 70 ? 2.298 16.684 -2.568 1.00 67.81 70 GLY A O 1
ATOM 516 N N . SER A 1 71 ? 4.073 18.041 -2.779 1.00 62.78 71 SER A N 1
ATOM 517 C CA . SER A 1 71 ? 4.622 17.733 -1.455 1.00 62.78 71 SER A CA 1
ATOM 518 C C . SER A 1 71 ? 3.662 18.211 -0.366 1.00 62.78 71 SER A C 1
ATOM 520 O O . SER A 1 71 ? 3.486 19.414 -0.164 1.00 62.78 71 SER A O 1
ATOM 522 N N . LEU A 1 72 ? 3.018 17.264 0.309 1.00 63.28 72 LEU A N 1
ATOM 523 C CA . LEU A 1 72 ? 2.308 17.519 1.552 1.00 63.28 72 LEU A CA 1
ATOM 524 C C . LEU A 1 72 ? 3.338 17.439 2.684 1.00 63.28 72 LEU A C 1
ATOM 526 O O . LEU A 1 72 ? 4.300 16.682 2.602 1.00 63.28 72 LEU A O 1
ATOM 530 N N . ASN A 1 73 ? 3.143 18.196 3.767 1.00 61.97 73 ASN A N 1
ATOM 531 C CA . ASN A 1 73 ? 4.021 18.101 4.946 1.00 61.97 73 ASN A CA 1
ATOM 532 C C . ASN A 1 73 ? 4.007 16.698 5.587 1.00 61.97 73 ASN A C 1
ATOM 534 O O . ASN A 1 73 ? 4.848 16.396 6.432 1.00 61.97 73 ASN A O 1
ATOM 538 N N . ASP A 1 74 ? 3.048 15.861 5.193 1.00 70.44 74 ASP A N 1
ATOM 539 C CA . ASP A 1 74 ? 2.916 14.478 5.606 1.00 70.44 74 ASP A CA 1
ATOM 540 C C . ASP A 1 74 ? 3.481 13.541 4.526 1.00 70.44 74 ASP A C 1
ATOM 542 O O . ASP A 1 74 ? 3.020 13.538 3.386 1.00 70.44 74 ASP A O 1
ATOM 546 N N . SER A 1 75 ? 4.496 12.755 4.892 1.00 80.88 75 SER A N 1
ATOM 547 C CA . SER A 1 75 ? 5.193 11.826 3.988 1.00 80.88 75 SER A CA 1
ATOM 548 C C . SER A 1 75 ? 4.767 10.366 4.179 1.00 80.88 75 SER A C 1
ATOM 550 O O . SER A 1 75 ? 5.424 9.459 3.663 1.00 80.88 75 SER A O 1
ATOM 552 N N . VAL A 1 76 ? 3.669 10.114 4.905 1.00 84.88 76 VAL A N 1
ATOM 553 C CA . VAL A 1 76 ? 3.204 8.754 5.219 1.00 84.88 76 VAL A CA 1
ATOM 554 C C . VAL A 1 76 ? 2.869 7.949 3.961 1.00 84.88 76 VAL A C 1
ATOM 556 O O . VAL A 1 76 ? 3.317 6.804 3.850 1.00 84.88 76 VAL A O 1
ATOM 559 N N . SER A 1 77 ? 2.150 8.524 2.988 1.00 86.25 77 SER A N 1
ATOM 560 C CA . SER A 1 77 ? 1.878 7.837 1.714 1.00 86.25 77 SER A CA 1
ATOM 561 C C . SER A 1 77 ? 3.162 7.526 0.962 1.00 86.25 77 SER A C 1
ATOM 563 O O . SER A 1 77 ? 3.317 6.417 0.461 1.00 86.25 77 SER A O 1
ATOM 565 N N . GLU A 1 78 ? 4.126 8.443 0.921 1.00 88.25 78 GLU A N 1
ATOM 566 C CA . GLU A 1 7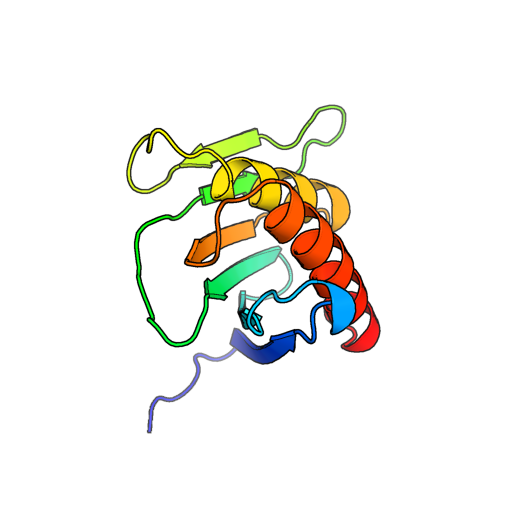8 ? 5.414 8.176 0.281 1.00 88.25 78 GLU A CA 1
ATOM 567 C C . GLU A 1 78 ? 6.165 7.031 0.971 1.00 88.25 78 GLU A C 1
ATOM 569 O O . GLU A 1 78 ? 6.656 6.113 0.307 1.00 88.25 78 GLU A O 1
ATOM 574 N N . GLU A 1 79 ? 6.254 7.060 2.302 1.00 89.25 79 GLU A N 1
ATOM 575 C CA . GLU A 1 79 ? 6.959 6.044 3.077 1.00 89.25 79 GLU A CA 1
ATOM 576 C C . GLU A 1 79 ? 6.328 4.662 2.917 1.00 89.25 79 GLU A C 1
ATOM 578 O O . GLU A 1 79 ? 7.035 3.698 2.601 1.00 89.25 79 GLU A O 1
ATOM 583 N N . LEU A 1 80 ? 5.009 4.559 3.082 1.00 89.69 80 LEU A N 1
ATOM 584 C CA . LEU A 1 80 ? 4.302 3.294 2.930 1.00 89.69 80 LEU A CA 1
ATOM 585 C C . LEU A 1 80 ? 4.390 2.782 1.487 1.00 89.69 80 LEU A C 1
ATOM 587 O O . LEU A 1 80 ? 4.668 1.601 1.274 1.00 89.69 80 LEU A O 1
ATOM 591 N N . CYS A 1 81 ? 4.245 3.665 0.495 1.00 91.38 81 CYS A N 1
ATOM 592 C CA . CYS A 1 81 ? 4.354 3.308 -0.918 1.00 91.38 81 CYS A CA 1
ATOM 593 C C . CYS A 1 81 ? 5.739 2.741 -1.249 1.00 91.38 81 CYS A C 1
ATOM 595 O O . CYS A 1 81 ? 5.846 1.698 -1.895 1.00 91.38 81 CYS A O 1
ATOM 597 N N . ALA A 1 82 ? 6.806 3.375 -0.752 1.00 91.06 82 ALA A N 1
ATOM 598 C CA . ALA A 1 82 ? 8.177 2.906 -0.933 1.00 91.06 82 ALA A CA 1
ATOM 599 C C . ALA A 1 82 ? 8.404 1.524 -0.305 1.00 91.06 82 ALA A C 1
ATOM 601 O O . ALA A 1 82 ? 8.983 0.641 -0.943 1.00 91.06 82 ALA A O 1
ATOM 602 N N . LYS A 1 83 ? 7.923 1.308 0.927 1.00 90.25 83 LYS A N 1
ATOM 603 C CA . LYS A 1 83 ? 8.050 0.013 1.615 1.00 90.25 83 LYS A CA 1
ATOM 604 C C . LYS A 1 83 ? 7.307 -1.096 0.880 1.00 90.25 83 LYS A C 1
ATOM 606 O O . LYS A 1 83 ? 7.869 -2.175 0.685 1.00 90.25 83 LYS A O 1
ATOM 611 N N . LEU A 1 84 ? 6.069 -0.838 0.461 1.00 89.81 84 LEU A N 1
ATOM 612 C CA . LEU A 1 84 ? 5.275 -1.804 -0.294 1.00 89.81 84 LEU A CA 1
ATOM 613 C C . LEU A 1 84 ? 5.938 -2.110 -1.638 1.00 89.81 84 LEU A C 1
ATOM 615 O O . LEU A 1 84 ? 6.161 -3.277 -1.946 1.00 89.81 84 LEU A O 1
ATOM 619 N N . SER A 1 85 ? 6.348 -1.088 -2.392 1.00 90.94 85 SER A N 1
ATOM 620 C CA . SER A 1 85 ? 6.983 -1.278 -3.698 1.00 90.94 85 SER A CA 1
ATOM 621 C C . SER A 1 85 ? 8.263 -2.108 -3.586 1.00 90.94 85 SER A C 1
ATOM 623 O O . SER A 1 85 ? 8.446 -3.069 -4.334 1.00 90.94 85 SER A O 1
ATOM 625 N N . GLN A 1 86 ? 9.104 -1.826 -2.585 1.00 89.81 86 GLN A N 1
ATOM 626 C CA . GLN A 1 86 ? 10.330 -2.587 -2.351 1.00 89.81 86 GLN A CA 1
ATOM 627 C C . GLN A 1 86 ? 10.061 -4.053 -1.990 1.00 89.81 86 GLN A C 1
ATOM 629 O O . GLN A 1 86 ? 10.776 -4.943 -2.453 1.00 89.81 86 GLN A O 1
ATOM 634 N N . ARG A 1 87 ? 9.050 -4.320 -1.155 1.00 88.00 87 ARG A N 1
ATOM 635 C CA . ARG A 1 87 ? 8.719 -5.685 -0.721 1.00 88.00 87 ARG A CA 1
ATOM 636 C C . ARG A 1 87 ? 8.059 -6.503 -1.821 1.00 88.00 87 ARG A C 1
ATOM 638 O O . ARG A 1 87 ? 8.397 -7.672 -1.973 1.00 88.00 87 ARG A O 1
ATOM 645 N N . LEU A 1 88 ? 7.153 -5.891 -2.578 1.00 86.38 88 LEU A N 1
ATOM 646 C CA . LEU A 1 88 ? 6.400 -6.565 -3.636 1.00 86.38 88 LEU A CA 1
ATOM 647 C C . LEU A 1 88 ? 7.161 -6.615 -4.962 1.00 86.38 88 LEU A C 1
ATOM 649 O O . LEU A 1 88 ? 6.780 -7.366 -5.847 1.00 86.38 88 LEU A O 1
ATOM 653 N N . ARG A 1 89 ? 8.249 -5.843 -5.090 1.00 87.88 89 ARG A N 1
ATOM 654 C CA . ARG A 1 89 ? 9.032 -5.680 -6.326 1.00 87.88 89 ARG A CA 1
ATOM 655 C C . ARG A 1 89 ? 8.199 -5.191 -7.515 1.00 87.88 89 ARG A C 1
ATOM 657 O O . ARG A 1 89 ? 8.567 -5.422 -8.664 1.00 87.88 89 ARG A O 1
ATOM 664 N N . ASN A 1 90 ? 7.145 -4.428 -7.229 1.00 88.31 90 ASN A N 1
ATOM 665 C CA . ASN A 1 90 ? 6.247 -3.843 -8.217 1.00 88.31 90 ASN A CA 1
ATOM 666 C C . ASN A 1 90 ? 6.178 -2.320 -8.049 1.00 88.31 90 ASN A C 1
ATOM 668 O O . ASN A 1 90 ? 6.258 -1.823 -6.921 1.00 88.31 90 ASN A O 1
ATOM 672 N N . PRO A 1 91 ? 6.010 -1.556 -9.138 1.00 89.81 91 PRO A N 1
ATOM 673 C CA . PRO A 1 91 ? 5.568 -0.172 -9.054 1.00 89.81 91 PRO A CA 1
ATOM 674 C C . PRO A 1 91 ? 4.178 -0.063 -8.412 1.00 89.81 91 PRO A C 1
ATOM 676 O O . PRO A 1 91 ? 3.247 -0.779 -8.793 1.00 89.81 91 PRO A O 1
ATOM 679 N N . ILE A 1 92 ? 4.041 0.839 -7.443 1.00 91.56 92 ILE A N 1
ATOM 680 C CA . ILE A 1 92 ? 2.799 1.040 -6.686 1.00 91.56 92 ILE A CA 1
ATOM 681 C C . ILE A 1 92 ? 2.421 2.513 -6.728 1.00 91.56 92 ILE A C 1
ATOM 683 O O . ILE A 1 92 ? 3.267 3.371 -6.492 1.00 91.56 92 ILE A O 1
ATOM 687 N N . TYR A 1 93 ? 1.147 2.780 -6.992 1.00 91.06 93 TYR A N 1
ATOM 688 C CA . TYR A 1 93 ? 0.479 4.032 -6.665 1.00 91.06 93 TYR A CA 1
ATOM 689 C C . TYR A 1 93 ? -0.294 3.827 -5.366 1.00 91.06 93 TYR A C 1
ATOM 691 O O . TYR A 1 93 ? -1.073 2.881 -5.268 1.00 91.06 93 TYR A O 1
ATOM 699 N N . LEU A 1 94 ? -0.075 4.684 -4.374 1.00 91.25 94 LEU A N 1
ATOM 700 C CA . LEU A 1 94 ? -0.715 4.594 -3.068 1.00 91.25 94 LEU A CA 1
ATOM 701 C C . LEU A 1 94 ? -1.400 5.910 -2.717 1.00 91.25 94 LEU A C 1
ATOM 703 O O . LEU A 1 94 ? -0.747 6.945 -2.634 1.00 91.25 94 LEU A O 1
ATOM 707 N N . SER A 1 95 ? -2.693 5.840 -2.436 1.00 90.31 95 SER A N 1
ATOM 708 C CA . SER A 1 95 ? -3.457 6.908 -1.799 1.00 90.31 95 SER A CA 1
ATOM 709 C C . SER A 1 95 ? -3.759 6.492 -0.357 1.00 90.31 95 SER A C 1
ATOM 711 O O . SER A 1 95 ? -4.315 5.413 -0.137 1.00 90.31 95 SER A O 1
ATOM 713 N N . TYR A 1 96 ? -3.307 7.282 0.620 1.00 88.50 96 TYR A N 1
ATOM 714 C CA . TYR A 1 96 ? -3.376 6.990 2.052 1.00 88.50 96 TYR A CA 1
ATOM 715 C C . TYR A 1 96 ? -4.251 8.019 2.783 1.00 88.50 96 TYR A C 1
ATOM 717 O O . TYR A 1 96 ? -3.835 9.053 3.291 1.00 88.50 96 TYR A O 1
ATOM 725 N N . ASN A 1 97 ? -5.525 7.700 2.906 1.00 87.44 97 ASN A N 1
ATOM 726 C CA . ASN A 1 97 ? -6.532 8.550 3.528 1.00 87.44 97 ASN A CA 1
ATOM 727 C C . ASN A 1 97 ? -6.972 7.981 4.874 1.00 87.44 97 ASN A C 1
ATOM 729 O O . ASN A 1 97 ? -8.160 7.855 5.168 1.00 87.44 97 ASN A O 1
ATOM 733 N N . TYR A 1 98 ? -5.977 7.595 5.669 1.00 86.88 98 TYR A N 1
ATOM 734 C CA . TYR A 1 98 ? -6.131 7.002 6.989 1.00 86.88 98 TYR A CA 1
ATOM 735 C C . TYR A 1 98 ? -5.337 7.799 8.039 1.00 86.88 98 TYR A C 1
ATOM 737 O O . TYR A 1 98 ? -4.675 8.787 7.726 1.00 86.88 98 TYR A O 1
ATOM 745 N N . LEU A 1 99 ? -5.390 7.383 9.306 1.00 84.69 99 LEU A N 1
ATOM 746 C CA . LEU A 1 99 ? -4.681 8.044 10.404 1.00 84.69 99 LEU A CA 1
ATOM 747 C C . LEU A 1 99 ? -3.169 8.109 10.152 1.00 84.69 99 LEU A C 1
ATOM 749 O O . LEU A 1 99 ? -2.521 7.085 9.940 1.00 84.69 99 LEU A O 1
ATOM 753 N N . THR A 1 100 ? -2.577 9.295 10.271 1.00 82.12 100 THR A N 1
ATOM 754 C CA . THR A 1 100 ? -1.163 9.537 9.926 1.00 82.12 100 THR A CA 1
ATOM 755 C C . THR A 1 100 ? -0.194 9.338 11.096 1.00 82.12 100 THR A C 1
ATOM 757 O O . THR A 1 100 ? 1.007 9.578 10.996 1.00 82.12 100 THR A O 1
ATOM 760 N N . THR A 1 101 ? -0.689 8.845 12.235 1.00 85.19 101 THR A N 1
ATOM 761 C CA . THR A 1 101 ? 0.167 8.537 13.389 1.00 85.19 101 THR A CA 1
ATOM 762 C C . THR A 1 101 ? 1.144 7.398 13.071 1.00 85.19 101 THR A C 1
ATOM 764 O O . THR A 1 101 ? 0.770 6.409 12.440 1.00 85.19 101 THR A O 1
ATOM 767 N N . ALA A 1 102 ? 2.373 7.475 13.593 1.00 82.12 102 ALA A N 1
ATOM 768 C CA . ALA A 1 102 ? 3.396 6.442 13.387 1.00 82.12 102 ALA A CA 1
ATOM 769 C C . ALA A 1 102 ? 2.937 5.037 13.826 1.00 82.12 102 ALA A C 1
ATOM 771 O O . ALA A 1 102 ? 3.238 4.044 13.166 1.00 82.12 102 ALA A O 1
ATOM 772 N N . ARG A 1 103 ? 2.160 4.953 14.918 1.00 86.44 103 ARG A N 1
ATOM 773 C CA . ARG A 1 103 ? 1.566 3.695 15.395 1.00 86.44 103 ARG A CA 1
ATOM 774 C C . ARG A 1 103 ? 0.587 3.116 14.374 1.00 86.44 103 ARG A C 1
ATOM 776 O O . ARG A 1 103 ? 0.680 1.935 14.057 1.00 86.44 103 ARG A O 1
ATOM 783 N N . ALA A 1 104 ? -0.331 3.939 13.866 1.00 86.06 104 ALA A N 1
ATOM 784 C CA . ALA A 1 104 ? -1.315 3.504 12.878 1.00 86.06 104 ALA A CA 1
ATOM 785 C C . ALA A 1 104 ? -0.643 3.012 11.592 1.00 86.06 104 ALA A C 1
ATOM 787 O O . ALA A 1 104 ? -1.012 1.957 11.087 1.00 86.06 104 ALA A O 1
ATOM 788 N N . MET A 1 105 ? 0.385 3.722 11.120 1.00 86.56 105 MET A N 1
ATOM 789 C CA . MET A 1 105 ? 1.152 3.339 9.934 1.00 86.56 105 MET A CA 1
ATOM 790 C C . MET A 1 105 ? 1.820 1.967 10.106 1.00 86.56 105 MET A C 1
ATOM 792 O O . MET A 1 105 ? 1.678 1.109 9.238 1.00 86.56 105 MET A O 1
ATOM 796 N N . ALA A 1 106 ? 2.489 1.727 11.238 1.00 87.38 106 ALA A N 1
ATOM 797 C CA . ALA A 1 106 ? 3.179 0.463 11.496 1.00 87.38 106 ALA A CA 1
ATOM 798 C C . ALA A 1 106 ? 2.219 -0.739 11.591 1.00 87.38 106 ALA A C 1
ATOM 800 O O . ALA A 1 106 ? 2.480 -1.789 10.998 1.00 87.38 106 ALA A O 1
ATOM 801 N N . GLU A 1 107 ? 1.099 -0.586 12.306 1.00 89.94 107 GLU A N 1
ATOM 802 C CA . GLU A 1 107 ? 0.070 -1.632 12.405 1.00 89.94 107 GLU A CA 1
ATOM 803 C C . GLU A 1 107 ? -0.573 -1.912 11.044 1.00 89.94 107 GLU A C 1
ATOM 805 O O . GLU A 1 107 ? -0.753 -3.068 10.657 1.00 89.94 107 GLU A O 1
ATOM 810 N N . LEU A 1 108 ? -0.857 -0.858 10.279 1.00 90.44 108 LEU A N 1
ATOM 811 C CA . LEU A 1 108 ? -1.468 -0.972 8.964 1.00 90.44 108 LEU A CA 1
ATOM 812 C C . LEU A 1 108 ? -0.525 -1.602 7.937 1.00 90.44 108 LEU A C 1
ATOM 814 O O . LEU A 1 108 ? -0.951 -2.479 7.193 1.00 90.44 108 LEU A O 1
ATOM 818 N N . GLU A 1 109 ? 0.756 -1.234 7.928 1.00 90.69 109 GLU A N 1
ATOM 819 C CA . GLU A 1 109 ? 1.783 -1.859 7.088 1.00 90.69 109 GLU A CA 1
ATOM 820 C C . GLU A 1 109 ? 1.852 -3.374 7.338 1.00 90.69 109 GLU A C 1
ATOM 822 O O . GLU A 1 109 ? 1.854 -4.171 6.395 1.00 90.69 109 GLU A O 1
ATOM 827 N N . LYS A 1 110 ? 1.876 -3.777 8.614 1.00 90.25 110 LYS A N 1
ATOM 828 C CA . LYS A 1 110 ? 1.915 -5.184 9.020 1.00 90.25 110 LYS A CA 1
ATOM 829 C C . LYS A 1 110 ? 0.642 -5.922 8.603 1.00 90.25 110 LYS A C 1
ATOM 831 O O . LYS A 1 110 ? 0.736 -6.975 7.972 1.00 90.25 110 LYS A O 1
ATOM 836 N N . ALA A 1 111 ? -0.529 -5.379 8.935 1.00 91.31 111 ALA A N 1
ATOM 837 C CA . ALA A 1 111 ? -1.819 -5.989 8.622 1.00 91.31 111 ALA A CA 1
ATOM 838 C C . ALA A 1 111 ? -2.041 -6.108 7.107 1.00 91.31 111 ALA A C 1
ATOM 840 O O . ALA A 1 111 ? -2.498 -7.146 6.626 1.00 91.31 111 ALA A O 1
ATOM 841 N N . LEU A 1 112 ? -1.653 -5.082 6.345 1.00 91.56 112 LEU A N 1
ATOM 842 C CA . LEU A 1 112 ? -1.767 -5.071 4.893 1.00 91.56 112 LEU A CA 1
ATOM 843 C C . LEU A 1 112 ? -0.933 -6.183 4.262 1.00 91.56 112 LEU A C 1
ATOM 845 O O . LEU A 1 112 ? -1.459 -6.939 3.454 1.00 91.56 112 LEU A O 1
ATOM 849 N N . LEU A 1 113 ? 0.335 -6.342 4.645 1.00 90.38 113 LEU A N 1
ATOM 850 C CA . LEU A 1 113 ? 1.170 -7.407 4.082 1.00 90.38 113 LEU A CA 1
ATOM 851 C C . LEU A 1 113 ? 0.630 -8.812 4.346 1.00 90.38 113 LEU A C 1
ATOM 853 O O . LEU A 1 113 ? 0.697 -9.666 3.462 1.00 90.38 113 LEU A O 1
ATOM 857 N N . VAL A 1 114 ? 0.118 -9.053 5.555 1.00 90.69 114 VAL A N 1
ATOM 858 C CA . VAL A 1 114 ? -0.515 -10.331 5.897 1.00 90.69 114 VAL A CA 1
ATOM 859 C C . VAL A 1 114 ? -1.733 -10.552 5.002 1.00 90.69 114 VAL A C 1
ATOM 861 O O . VAL A 1 114 ? -1.818 -11.578 4.334 1.00 90.69 114 VAL A O 1
ATOM 864 N N . ALA A 1 115 ? -2.608 -9.549 4.887 1.00 89.88 115 ALA A N 1
ATOM 865 C CA . ALA A 1 115 ? -3.800 -9.635 4.050 1.00 89.88 115 ALA A CA 1
ATOM 866 C C . ALA A 1 115 ? -3.478 -9.851 2.562 1.00 89.88 115 ALA A C 1
ATOM 868 O O . ALA A 1 115 ? -4.176 -10.610 1.892 1.00 89.88 115 ALA A O 1
ATOM 869 N N . LEU A 1 116 ? -2.427 -9.214 2.037 1.00 88.56 116 LEU A N 1
ATOM 870 C CA . LEU A 1 116 ? -1.984 -9.412 0.655 1.00 88.56 116 LEU A CA 1
ATOM 871 C C . LEU A 1 116 ? -1.545 -10.858 0.406 1.00 88.56 116 LEU A C 1
ATOM 873 O O . LEU A 1 116 ? -1.946 -11.454 -0.595 1.00 88.56 116 LEU A O 1
ATOM 877 N N . LYS A 1 117 ? -0.762 -11.426 1.330 1.00 88.06 117 LYS A N 1
ATOM 878 C CA . LYS A 1 117 ? -0.270 -12.805 1.242 1.00 88.06 117 LYS A CA 1
ATOM 879 C C . LYS A 1 117 ? -1.409 -13.819 1.356 1.00 88.06 117 LYS A C 1
ATOM 881 O O . LYS A 1 117 ? -1.506 -14.728 0.536 1.00 88.06 117 LYS A O 1
ATOM 886 N N . ASP A 1 118 ? -2.295 -13.645 2.334 1.00 88.12 118 ASP A N 1
ATOM 887 C CA . ASP A 1 118 ? -3.423 -14.556 2.570 1.00 88.12 118 ASP A CA 1
ATOM 888 C C . ASP A 1 118 ? -4.394 -14.590 1.383 1.00 88.12 118 ASP A C 1
ATOM 890 O O . ASP A 1 118 ? -5.018 -15.612 1.098 1.00 88.12 118 ASP A O 1
ATOM 894 N N . ARG A 1 119 ? -4.497 -13.473 0.655 1.00 84.69 119 ARG A N 1
ATOM 895 C CA . ARG A 1 119 ? -5.348 -13.330 -0.532 1.00 84.69 119 ARG A CA 1
ATOM 896 C C . ARG A 1 119 ? -4.654 -13.709 -1.840 1.00 84.69 119 ARG A C 1
ATOM 898 O O . ARG A 1 119 ? -5.266 -13.540 -2.890 1.00 84.69 119 ARG A O 1
ATOM 905 N N . GLN A 1 120 ? -3.415 -14.210 -1.786 1.00 83.50 120 GLN A N 1
ATOM 906 C CA . GLN A 1 120 ? -2.602 -14.558 -2.961 1.00 83.50 120 GLN A CA 1
ATOM 907 C C . GLN A 1 120 ? -2.472 -13.399 -3.959 1.00 83.50 120 GLN A C 1
ATOM 909 O O . GLN A 1 120 ? -2.399 -13.599 -5.171 1.00 83.50 120 GLN A O 1
ATOM 914 N N . LEU A 1 121 ? -2.479 -12.170 -3.444 1.00 76.00 121 LEU A N 1
ATOM 915 C CA . LEU A 1 121 ? -2.216 -10.988 -4.250 1.00 76.00 121 LEU A CA 1
ATOM 916 C C . LEU A 1 121 ? -0.704 -10.801 -4.435 1.00 76.00 121 LEU A C 1
ATOM 918 O O . LEU A 1 121 ? -0.305 -10.130 -5.378 1.00 76.00 121 LEU A O 1
ATOM 922 N N . VAL A 1 122 ? 0.122 -11.406 -3.570 1.00 72.62 122 VAL A N 1
ATOM 923 C CA . VAL A 1 122 ? 1.596 -11.342 -3.564 1.00 72.62 122 VAL A CA 1
ATOM 924 C C . VAL A 1 122 ? 2.218 -12.693 -3.253 1.00 72.62 122 VAL A C 1
ATOM 926 O O . VAL A 1 122 ? 1.545 -13.506 -2.577 1.00 72.62 122 VAL A O 1
#